Protein AF-A0A962CP01-F1 (afdb_monomer)

Structure (mmCIF, N/CA/C/O backbone):
data_AF-A0A962CP01-F1
#
_entry.id   AF-A0A962CP01-F1
#
loop_
_atom_site.group_PDB
_atom_site.id
_atom_site.type_symbol
_atom_site.label_atom_id
_atom_site.label_alt_id
_atom_site.label_comp_id
_atom_site.label_asym_id
_atom_site.label_entity_id
_atom_site.label_seq_id
_atom_site.pdbx_PDB_ins_code
_atom_site.Cartn_x
_atom_site.Cartn_y
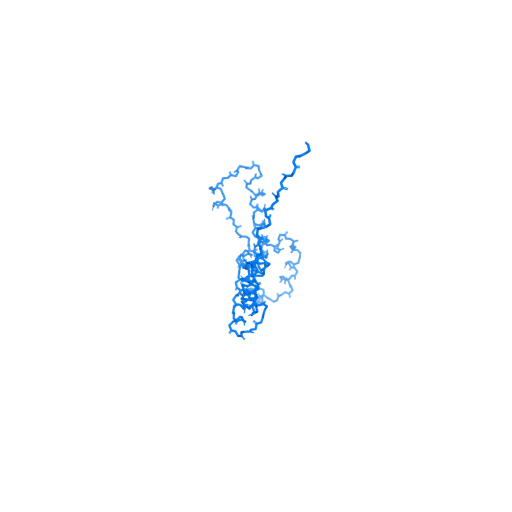_atom_site.Cartn_z
_atom_site.occupancy
_atom_site.B_iso_or_equiv
_atom_site.auth_seq_id
_atom_site.auth_comp_id
_atom_site.auth_asym_id
_atom_site.auth_atom_id
_atom_site.pdbx_PDB_model_num
ATOM 1 N N . MET A 1 1 ? 11.725 7.426 -22.104 1.00 59.34 1 MET A N 1
ATOM 2 C CA . MET A 1 1 ? 10.397 6.919 -21.685 1.00 59.34 1 MET A CA 1
ATOM 3 C C . MET A 1 1 ? 10.410 6.199 -20.320 1.00 59.34 1 MET A C 1
ATOM 5 O O . MET A 1 1 ? 9.362 5.777 -19.849 1.00 59.34 1 MET A O 1
ATOM 9 N N . ARG A 1 2 ? 11.567 6.091 -19.637 1.00 71.50 2 ARG A N 1
ATOM 10 C CA . ARG A 1 2 ? 11.745 5.308 -18.393 1.00 71.50 2 ARG A CA 1
ATOM 11 C C . ARG A 1 2 ? 11.049 5.885 -17.150 1.00 71.50 2 ARG A C 1
ATOM 13 O O . ARG A 1 2 ? 10.458 5.133 -16.386 1.00 71.50 2 ARG A O 1
ATOM 20 N N . ALA A 1 3 ? 11.074 7.208 -16.969 1.00 76.69 3 ALA A N 1
ATOM 21 C CA . ALA A 1 3 ? 10.511 7.850 -15.776 1.00 76.69 3 ALA A CA 1
ATOM 22 C C . ALA A 1 3 ? 8.978 7.733 -15.695 1.00 76.69 3 ALA A C 1
ATOM 24 O O . ALA A 1 3 ? 8.442 7.488 -14.621 1.00 76.69 3 ALA A O 1
ATOM 25 N N . SER A 1 4 ? 8.275 7.841 -16.828 1.00 84.19 4 SER A N 1
ATOM 26 C CA . SER A 1 4 ? 6.810 7.753 -16.876 1.00 84.19 4 SER A CA 1
ATOM 27 C C . SER A 1 4 ? 6.298 6.373 -16.465 1.00 84.19 4 SER A C 1
ATOM 29 O O . SER A 1 4 ? 5.327 6.285 -15.726 1.00 84.19 4 SER A O 1
ATOM 31 N N . VAL A 1 5 ? 6.971 5.294 -16.882 1.00 85.00 5 VAL A N 1
ATOM 32 C CA . VAL A 1 5 ? 6.588 3.926 -16.490 1.00 85.00 5 VAL A CA 1
ATOM 33 C C . VAL A 1 5 ? 6.821 3.704 -14.998 1.00 85.00 5 VAL A C 1
ATOM 35 O O . VAL A 1 5 ? 5.934 3.203 -14.320 1.00 85.00 5 VAL A O 1
ATOM 38 N N . ILE A 1 6 ? 7.967 4.139 -14.464 1.00 85.19 6 ILE A N 1
ATOM 39 C CA . ILE A 1 6 ? 8.249 4.051 -13.021 1.00 85.19 6 ILE A CA 1
ATOM 40 C C . ILE A 1 6 ? 7.212 4.846 -12.219 1.00 85.19 6 ILE A C 1
ATOM 42 O O . ILE A 1 6 ? 6.714 4.364 -11.208 1.00 85.19 6 ILE A O 1
ATOM 46 N N . PHE A 1 7 ? 6.837 6.035 -12.693 1.00 88.94 7 PHE A N 1
ATOM 47 C CA . PHE A 1 7 ? 5.809 6.848 -12.051 1.00 88.94 7 PHE A CA 1
ATOM 48 C C . PHE A 1 7 ? 4.443 6.148 -12.028 1.00 88.94 7 PHE A C 1
ATOM 50 O O . PHE A 1 7 ? 3.800 6.113 -10.983 1.00 88.94 7 PHE A O 1
ATOM 57 N N . LEU A 1 8 ? 4.029 5.532 -13.142 1.00 92.06 8 LEU A N 1
ATOM 58 C CA . LEU A 1 8 ? 2.789 4.750 -13.201 1.00 92.06 8 LEU A CA 1
ATOM 59 C C . LEU A 1 8 ? 2.812 3.565 -12.227 1.00 92.06 8 LEU A C 1
ATOM 61 O O . LEU A 1 8 ? 1.815 3.292 -11.566 1.00 92.06 8 LEU A O 1
ATOM 65 N N . LEU A 1 9 ? 3.956 2.891 -12.094 1.00 92.75 9 LEU A N 1
ATOM 66 C CA . LEU A 1 9 ? 4.121 1.781 -11.153 1.00 92.75 9 LEU A CA 1
ATOM 67 C C . LEU A 1 9 ? 4.037 2.221 -9.684 1.00 92.75 9 LEU A C 1
ATOM 69 O O . LEU A 1 9 ? 3.655 1.418 -8.838 1.00 92.75 9 LEU A O 1
ATOM 73 N N . LEU A 1 10 ? 4.365 3.479 -9.378 1.00 95.44 10 LEU A N 1
ATOM 74 C CA . LEU A 1 10 ? 4.285 4.047 -8.028 1.00 95.44 10 LEU A CA 1
ATOM 75 C C . LEU A 1 10 ? 2.884 4.544 -7.648 1.00 95.44 10 LEU A C 1
ATOM 77 O O . LEU A 1 10 ? 2.662 4.852 -6.477 1.00 95.44 10 LEU A O 1
ATOM 81 N N . ILE A 1 11 ? 1.929 4.593 -8.587 1.00 95.25 11 ILE A N 1
ATOM 82 C CA . ILE A 1 11 ? 0.558 5.062 -8.322 1.00 95.25 11 ILE A CA 1
ATOM 83 C C . ILE A 1 11 ? -0.070 4.370 -7.099 1.00 95.25 11 ILE A C 1
ATOM 85 O O . ILE A 1 11 ? -0.555 5.090 -6.227 1.00 95.25 11 ILE A O 1
ATOM 89 N N . PRO A 1 12 ? -0.029 3.029 -6.949 1.00 94.44 12 PRO A N 1
ATOM 90 C CA . PRO A 1 12 ? -0.617 2.372 -5.781 1.00 94.44 12 PRO A CA 1
ATOM 91 C C . PRO A 1 12 ? -0.002 2.834 -4.452 1.00 94.44 12 PRO A C 1
ATOM 93 O O . PRO A 1 12 ? -0.721 3.047 -3.479 1.00 94.44 12 PRO A O 1
ATOM 96 N N . ALA A 1 13 ? 1.318 3.052 -4.417 1.00 95.44 13 ALA A N 1
ATOM 97 C CA . ALA A 1 13 ? 2.000 3.557 -3.228 1.00 95.44 13 ALA A CA 1
ATOM 98 C C . ALA A 1 13 ? 1.573 4.997 -2.907 1.00 95.44 13 ALA A C 1
ATOM 100 O O . ALA A 1 13 ? 1.324 5.317 -1.749 1.00 95.44 13 ALA A O 1
ATOM 101 N N . PHE A 1 14 ? 1.438 5.862 -3.917 1.00 96.69 14 PHE A N 1
ATOM 102 C CA . PHE A 1 14 ? 0.981 7.238 -3.707 1.00 96.69 14 PHE A CA 1
ATOM 103 C C . PHE A 1 14 ? -0.484 7.329 -3.285 1.00 96.69 14 PHE A C 1
ATOM 105 O O . PHE A 1 14 ? -0.810 8.177 -2.459 1.00 96.69 14 PHE A O 1
ATOM 112 N N . ILE A 1 15 ? -1.348 6.446 -3.789 1.00 95.50 15 ILE A N 1
ATOM 113 C CA . ILE A 1 15 ? -2.741 6.356 -3.335 1.00 95.50 15 ILE A CA 1
ATOM 114 C C . ILE A 1 15 ? -2.784 5.984 -1.849 1.00 95.50 15 ILE A C 1
ATOM 116 O O . ILE A 1 15 ? -3.432 6.680 -1.071 1.00 95.50 15 ILE A O 1
ATOM 120 N N . ALA A 1 16 ? -2.048 4.944 -1.439 1.00 95.31 16 ALA A N 1
ATOM 121 C CA . ALA A 1 16 ? -1.969 4.541 -0.034 1.00 95.31 16 ALA A CA 1
ATOM 122 C C . ALA A 1 16 ? -1.397 5.658 0.858 1.00 95.31 16 ALA A C 1
ATOM 124 O O . ALA A 1 16 ? -1.943 5.953 1.916 1.00 95.31 16 ALA A O 1
ATOM 125 N N . LEU A 1 17 ? -0.342 6.338 0.399 1.00 96.31 17 LEU A N 1
ATOM 126 C CA . LEU A 1 17 ? 0.246 7.464 1.122 1.00 96.31 17 LEU A CA 1
ATOM 127 C C . LEU A 1 17 ? -0.748 8.626 1.280 1.00 96.31 17 LEU A C 1
ATOM 129 O O . LEU A 1 17 ? -0.845 9.209 2.355 1.00 96.31 17 LEU A O 1
ATOM 133 N N . GLY A 1 18 ? -1.492 8.960 0.222 1.00 95.75 18 GLY A N 1
ATOM 134 C CA . GLY A 1 18 ? -2.512 10.009 0.254 1.00 95.75 18 GLY A CA 1
ATOM 135 C C . GLY A 1 18 ? -3.650 9.687 1.222 1.00 95.75 18 GLY A C 1
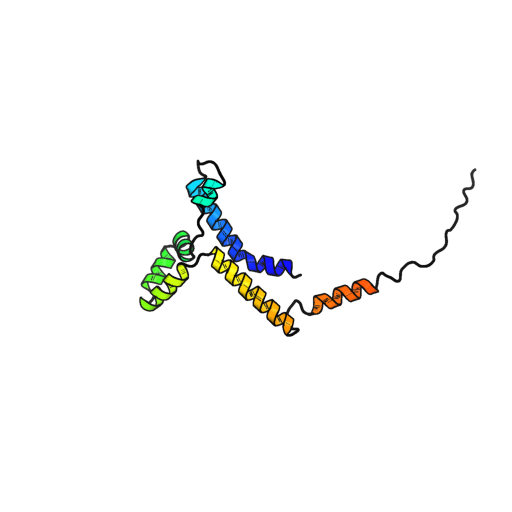ATOM 136 O O . GLY A 1 18 ? -4.080 10.560 1.972 1.00 95.75 18 GLY A O 1
ATOM 137 N N . HIS A 1 19 ? -4.083 8.426 1.256 1.00 95.62 19 HIS A N 1
ATOM 138 C CA . HIS A 1 19 ? -5.043 7.928 2.237 1.00 95.62 19 HIS A CA 1
ATOM 139 C C . HIS A 1 19 ? -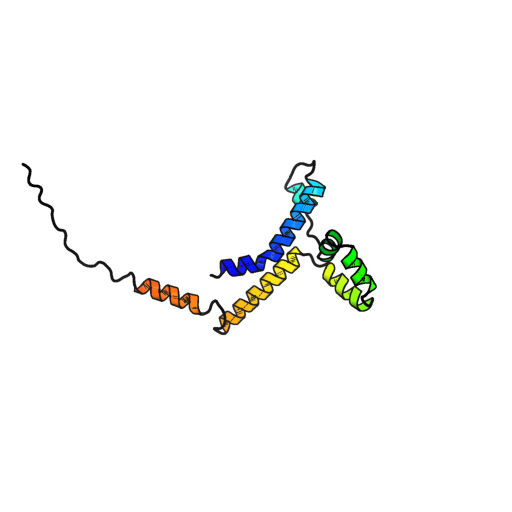4.539 8.097 3.679 1.00 95.62 19 HIS A C 1
ATOM 141 O O . HIS A 1 19 ? -5.248 8.641 4.522 1.00 95.62 19 HIS A O 1
ATOM 147 N N . ASP A 1 20 ? -3.293 7.712 3.958 1.00 96.00 20 ASP A N 1
ATOM 148 C CA . ASP A 1 20 ? -2.717 7.820 5.304 1.00 96.00 20 ASP A CA 1
ATOM 149 C C . ASP A 1 20 ? -2.573 9.282 5.759 1.00 96.00 20 ASP A C 1
ATOM 151 O O . ASP A 1 20 ? -2.845 9.613 6.914 1.00 96.00 20 ASP A O 1
ATOM 155 N N . PHE A 1 21 ? -2.220 10.190 4.843 1.00 94.88 21 PHE A N 1
ATOM 156 C CA . PHE A 1 21 ? -2.221 11.629 5.124 1.00 94.88 21 PHE A CA 1
ATOM 157 C C . PHE A 1 21 ? -3.620 12.184 5.386 1.00 94.88 21 PHE A C 1
ATOM 159 O O . PHE A 1 21 ? -3.775 13.046 6.251 1.00 94.88 21 PHE A O 1
ATOM 166 N N . TYR A 1 22 ? -4.628 11.710 4.655 1.00 94.12 22 TYR A N 1
ATOM 167 C CA . TYR A 1 22 ? -6.014 12.112 4.870 1.00 94.12 22 TYR A CA 1
ATOM 168 C C . TYR A 1 22 ? -6.502 11.719 6.271 1.00 94.12 22 TYR A C 1
ATOM 170 O O . TYR A 1 22 ? -7.080 12.549 6.974 1.00 94.12 22 TYR A O 1
ATOM 178 N N . LEU A 1 23 ? -6.204 10.495 6.713 1.00 93.12 23 LEU A N 1
ATOM 179 C CA . LEU A 1 23 ? -6.528 10.045 8.069 1.00 93.12 23 LEU A CA 1
ATOM 180 C C . LEU A 1 23 ? -5.795 10.859 9.130 1.00 93.12 23 LEU A C 1
ATOM 182 O O . LEU A 1 23 ? -6.427 11.386 10.040 1.00 93.12 23 LEU A O 1
ATOM 186 N N . PHE A 1 24 ? -4.484 11.049 8.964 1.00 94.12 24 PHE A N 1
ATOM 187 C CA . PHE A 1 24 ? -3.689 11.876 9.869 1.00 94.12 24 PHE A CA 1
ATOM 188 C C . PHE A 1 24 ? -4.257 13.298 9.999 1.00 94.12 24 PHE A C 1
ATOM 190 O O . PHE A 1 24 ? -4.337 13.848 11.098 1.00 94.12 24 PHE A O 1
ATOM 197 N N . TYR A 1 25 ? -4.679 13.897 8.881 1.00 93.31 25 TYR A N 1
ATOM 198 C CA . TYR A 1 25 ? -5.301 15.215 8.885 1.00 93.31 25 TYR A CA 1
ATOM 199 C C . TYR A 1 25 ? -6.598 15.228 9.702 1.00 93.31 25 TYR A C 1
ATOM 201 O O . TYR A 1 25 ? -6.763 16.081 10.576 1.00 93.31 25 TYR A O 1
ATOM 209 N N . ASN A 1 26 ? -7.487 14.265 9.459 1.00 92.06 26 ASN A N 1
ATOM 210 C CA . ASN A 1 26 ? -8.768 14.183 10.154 1.00 92.06 26 ASN A CA 1
ATOM 211 C C . ASN A 1 26 ? -8.619 13.914 11.656 1.00 92.06 26 ASN A C 1
ATOM 213 O O . ASN A 1 26 ? -9.359 14.489 12.447 1.00 92.06 26 ASN A O 1
ATOM 217 N N . GLU A 1 27 ? -7.676 13.060 12.052 1.00 90.19 27 GLU A N 1
ATOM 218 C CA . GLU A 1 27 ? -7.524 12.628 13.444 1.00 90.19 27 GLU A CA 1
ATOM 219 C C . GLU A 1 27 ? -6.714 13.612 14.300 1.00 90.19 27 GLU A C 1
ATOM 221 O O . GLU A 1 27 ? -6.893 13.659 15.520 1.00 90.19 27 GLU A O 1
ATOM 226 N N . HIS A 1 28 ? -5.800 14.386 13.699 1.00 89.50 28 HIS A N 1
ATOM 227 C CA . HIS A 1 28 ? -4.807 15.156 14.463 1.00 89.50 28 HIS A CA 1
ATOM 228 C C . HIS A 1 28 ? -4.678 16.629 14.068 1.00 89.50 28 HIS A C 1
ATOM 230 O O . HIS A 1 28 ? -4.185 17.426 14.867 1.00 89.50 28 HIS A O 1
ATOM 236 N N . LEU A 1 29 ? -5.115 17.022 12.869 1.00 88.38 29 LEU A N 1
ATOM 237 C CA . LEU A 1 29 ? -4.994 18.404 12.382 1.00 88.38 29 LEU A CA 1
ATOM 238 C C . LEU A 1 29 ? -6.318 19.167 12.351 1.00 88.38 29 LEU A C 1
ATOM 240 O O . LEU A 1 29 ? -6.316 20.372 12.133 1.00 88.38 29 LEU A O 1
ATOM 244 N N . ASN A 1 30 ? -7.443 18.506 12.609 1.00 79.44 30 ASN A N 1
ATOM 245 C CA . ASN A 1 30 ? -8.746 19.152 12.687 1.00 79.44 30 ASN A CA 1
ATOM 246 C C . ASN A 1 30 ? -9.327 18.979 14.105 1.00 79.44 30 ASN A C 1
ATOM 248 O O . ASN A 1 30 ? -9.893 17.922 14.379 1.00 79.44 30 ASN A O 1
ATOM 252 N N . PRO A 1 31 ? -9.170 19.947 15.041 1.00 71.44 31 PRO A N 1
ATOM 253 C CA . PRO A 1 31 ? -8.780 21.359 14.863 1.00 71.44 31 PRO A CA 1
ATOM 254 C C . PRO A 1 31 ? -7.311 21.707 15.217 1.00 71.44 31 PRO A C 1
ATOM 256 O O . PRO A 1 31 ? -7.012 22.858 15.534 1.00 71.44 31 PRO A O 1
ATOM 259 N N . GLY A 1 32 ? -6.399 20.732 15.255 1.00 82.00 32 GLY A N 1
ATOM 260 C CA . GLY A 1 32 ? -5.000 20.932 15.666 1.00 82.00 32 GLY A CA 1
ATOM 261 C C . GLY A 1 32 ? -4.132 21.797 14.730 1.00 82.00 32 GLY A C 1
ATOM 262 O O . GLY A 1 32 ? -4.541 22.220 13.653 1.00 82.00 32 GLY A O 1
ATOM 263 N N . VAL A 1 33 ? -2.880 22.046 15.135 1.00 86.38 33 VAL A N 1
ATOM 264 C CA . VAL A 1 33 ? -1.859 22.720 14.305 1.00 86.38 33 VAL A CA 1
ATOM 265 C C . VAL A 1 33 ? -0.823 21.698 13.850 1.00 86.38 33 VAL A C 1
ATOM 267 O O . VAL A 1 33 ? -0.354 20.879 14.639 1.00 86.38 33 VAL A O 1
ATOM 270 N N . PHE A 1 34 ? -0.430 21.770 12.579 1.00 91.31 34 PHE A N 1
ATOM 271 C CA . PHE A 1 34 ? 0.614 20.908 12.037 1.00 91.31 34 PHE A CA 1
ATOM 272 C C . PHE A 1 34 ? 1.981 21.209 12.663 1.00 91.31 34 PHE A C 1
ATOM 274 O O . PHE A 1 34 ? 2.445 22.349 12.656 1.00 91.31 34 PHE A O 1
ATOM 281 N N . SER A 1 35 ? 2.663 20.166 13.135 1.00 92.50 35 SER A N 1
ATOM 282 C CA . SER A 1 35 ? 4.077 20.217 13.499 1.00 92.50 35 SER A CA 1
ATOM 283 C C . SER A 1 35 ? 4.801 18.960 13.016 1.00 92.50 35 SER A C 1
ATOM 285 O O . SER A 1 35 ? 4.211 17.885 12.889 1.00 92.50 35 SER A O 1
ATOM 287 N N . ILE A 1 36 ? 6.102 19.088 12.742 1.00 91.25 36 ILE A N 1
ATOM 288 C CA . ILE A 1 36 ? 6.934 17.954 12.309 1.00 91.25 36 ILE A CA 1
ATOM 289 C C . ILE A 1 36 ? 7.007 16.889 13.412 1.00 91.25 36 ILE A C 1
ATOM 291 O O . ILE A 1 36 ? 7.020 15.696 13.113 1.00 91.25 36 ILE A O 1
ATOM 295 N N . ASP A 1 37 ? 7.022 17.309 14.677 1.00 93.38 37 ASP A N 1
ATOM 296 C CA . ASP A 1 37 ? 7.049 16.393 15.817 1.00 93.38 37 ASP A CA 1
ATOM 297 C C . ASP A 1 37 ? 5.739 15.607 15.939 1.00 93.38 37 ASP A C 1
ATOM 299 O O . ASP A 1 37 ? 5.773 14.398 16.163 1.00 93.38 37 ASP A O 1
ATOM 303 N N . LEU A 1 38 ? 4.592 16.260 15.704 1.00 91.38 38 LEU A N 1
ATOM 304 C CA . LEU A 1 38 ? 3.287 15.599 15.650 1.00 91.38 38 LEU A CA 1
ATOM 305 C C . LEU A 1 38 ? 3.239 14.575 14.515 1.00 91.38 38 LEU A C 1
ATOM 307 O O . LEU A 1 38 ? 2.832 13.437 14.735 1.00 91.38 38 LEU A O 1
ATOM 311 N N . LEU A 1 39 ? 3.713 14.952 13.322 1.00 92.44 39 LEU A N 1
ATOM 312 C CA . LEU A 1 39 ? 3.778 14.042 12.181 1.00 92.44 39 LEU A CA 1
ATOM 313 C C . LEU A 1 39 ? 4.635 12.813 12.504 1.00 92.44 39 LEU A C 1
ATOM 315 O O . LEU A 1 39 ? 4.180 11.693 12.326 1.00 92.44 39 LEU A O 1
ATOM 319 N N . LYS A 1 40 ? 5.851 12.991 13.032 1.00 92.00 40 LYS A N 1
ATOM 320 C CA . LYS A 1 40 ? 6.734 11.861 13.374 1.00 92.00 40 LYS A CA 1
ATOM 321 C C . LYS A 1 40 ? 6.147 10.931 14.433 1.00 92.00 40 LYS A C 1
ATOM 323 O O . LYS A 1 40 ? 6.454 9.742 14.422 1.00 92.00 40 LYS A O 1
ATOM 328 N N . LYS A 1 41 ? 5.373 11.477 15.371 1.00 93.19 41 LYS A N 1
ATOM 329 C CA . LYS A 1 41 ? 4.826 10.728 16.502 1.00 93.19 41 LYS A CA 1
ATOM 330 C C . LYS A 1 41 ? 3.553 9.970 16.136 1.00 93.19 41 LYS A C 1
ATOM 332 O O . LYS A 1 41 ? 3.404 8.819 16.536 1.00 93.19 41 LYS A O 1
ATOM 337 N N . GLU A 1 42 ? 2.652 10.612 15.399 1.00 93.25 42 GLU A N 1
ATOM 338 C CA . GLU A 1 42 ? 1.295 10.097 15.203 1.00 93.25 42 GLU A CA 1
ATOM 339 C C . GLU A 1 42 ? 1.039 9.558 13.788 1.00 93.25 42 GLU A C 1
ATOM 341 O O . GLU A 1 42 ? 0.149 8.730 13.609 1.00 93.25 42 GLU A O 1
ATOM 346 N N . PHE A 1 43 ? 1.830 9.946 12.778 1.00 94.25 43 PHE A N 1
ATOM 347 C CA . PHE A 1 43 ? 1.655 9.424 11.421 1.00 94.25 43 PHE A CA 1
ATOM 348 C C . PHE A 1 43 ? 1.944 7.924 11.362 1.00 94.25 43 PHE A C 1
ATOM 350 O O . PHE A 1 43 ? 3.029 7.457 11.720 1.00 94.25 43 PHE A O 1
ATOM 357 N N . LYS A 1 44 ? 0.971 7.162 10.863 1.00 94.25 44 LYS A N 1
ATOM 358 C CA . LYS A 1 44 ? 1.049 5.707 10.748 1.00 94.25 44 LYS A CA 1
ATOM 359 C C . LYS A 1 44 ? 0.547 5.271 9.384 1.00 94.25 44 LYS A C 1
ATOM 361 O O . LYS A 1 44 ? -0.488 5.732 8.920 1.00 94.25 44 LYS A O 1
ATOM 366 N N . PHE A 1 45 ? 1.257 4.321 8.783 1.00 96.69 45 PHE A N 1
ATOM 367 C CA . PHE A 1 45 ? 0.783 3.668 7.569 1.00 96.69 45 PHE A CA 1
ATOM 368 C C . PHE A 1 45 ? -0.376 2.721 7.888 1.00 96.69 45 PHE A C 1
ATOM 370 O O . PHE A 1 45 ? -0.266 1.871 8.791 1.00 96.69 45 PHE A O 1
ATOM 377 N N . SER A 1 46 ? -1.458 2.827 7.119 1.00 96.44 46 SER A N 1
ATOM 378 C CA . SER A 1 46 ? -2.587 1.905 7.211 1.00 96.44 46 SER A CA 1
ATOM 379 C C . SER A 1 46 ? -2.215 0.517 6.685 1.00 96.44 46 SER A C 1
ATOM 381 O O . SER A 1 46 ? -1.372 0.340 5.797 1.00 96.44 46 SER A O 1
ATOM 383 N N . ALA A 1 47 ? -2.810 -0.503 7.299 1.00 96.62 47 ALA A N 1
ATOM 384 C CA . ALA A 1 47 ? -2.738 -1.874 6.809 1.00 96.62 47 ALA A CA 1
ATOM 385 C C . ALA A 1 47 ? -3.784 -2.090 5.702 1.00 96.62 47 ALA A C 1
ATOM 387 O O . ALA A 1 47 ? -4.813 -1.416 5.694 1.00 96.62 47 ALA A O 1
ATOM 388 N N . LEU A 1 48 ? -3.559 -3.044 4.796 1.00 94.12 48 LEU A N 1
ATOM 389 C CA . LEU A 1 48 ? -4.524 -3.383 3.740 1.00 94.12 48 LEU A CA 1
ATOM 390 C C . LEU A 1 48 ? -5.904 -3.744 4.312 1.00 94.12 48 LEU A C 1
ATOM 392 O O . LEU A 1 48 ? -6.921 -3.291 3.792 1.00 94.12 48 LEU A O 1
ATOM 396 N N . GLY A 1 49 ? -5.933 -4.493 5.418 1.00 94.19 49 GLY A N 1
ATOM 397 C CA . GLY A 1 49 ? -7.167 -4.838 6.124 1.00 94.19 49 GLY A CA 1
ATOM 398 C C . GLY A 1 49 ? -7.910 -3.611 6.634 1.00 94.19 49 GLY A C 1
ATOM 399 O O . GLY A 1 49 ? -9.115 -3.514 6.443 1.00 94.19 49 GLY A O 1
ATOM 400 N N . PHE A 1 50 ? -7.183 -2.634 7.187 1.00 95.19 50 PHE A N 1
ATOM 401 C CA . PHE A 1 50 ? -7.780 -1.384 7.657 1.00 95.19 50 PHE A CA 1
ATOM 402 C C . PHE A 1 50 ? -8.453 -0.617 6.513 1.00 95.19 50 PHE A C 1
ATOM 404 O O . PHE A 1 50 ? -9.566 -0.121 6.678 1.00 95.19 50 PHE A O 1
ATOM 411 N N . ILE A 1 51 ? -7.806 -0.539 5.345 1.00 94.44 51 ILE A N 1
ATOM 412 C CA . ILE A 1 51 ? -8.392 0.107 4.162 1.00 94.44 51 ILE A CA 1
ATOM 413 C C . ILE A 1 51 ? -9.683 -0.612 3.761 1.00 94.44 51 ILE A C 1
ATOM 415 O O . ILE A 1 51 ? -10.708 0.038 3.576 1.00 94.44 51 ILE A O 1
ATOM 419 N N . TRP A 1 52 ? -9.664 -1.944 3.676 1.00 95.69 52 TRP A N 1
ATOM 420 C CA . TRP A 1 52 ? -10.857 -2.715 3.324 1.00 95.69 52 TRP A CA 1
ATOM 421 C C . TRP A 1 52 ? -12.004 -2.451 4.303 1.00 95.69 52 TRP A C 1
ATOM 423 O O . TRP A 1 52 ? -13.088 -2.057 3.879 1.00 95.69 52 TRP A O 1
ATOM 433 N N . THR A 1 53 ? -11.758 -2.561 5.610 1.00 95.75 53 THR A N 1
ATOM 434 C CA . THR A 1 53 ? -12.798 -2.330 6.622 1.00 95.75 53 THR A CA 1
ATOM 435 C C . THR A 1 53 ? -13.303 -0.889 6.652 1.00 95.75 53 THR A C 1
ATOM 437 O O . THR A 1 53 ? -14.455 -0.665 7.001 1.00 95.75 53 THR A O 1
ATOM 440 N N . THR A 1 54 ? -12.469 0.088 6.283 1.00 93.88 54 THR A N 1
ATOM 441 C CA . THR A 1 54 ? -12.851 1.511 6.254 1.00 93.88 54 THR A CA 1
ATOM 442 C C . THR A 1 54 ? -13.833 1.818 5.127 1.00 93.88 54 THR A C 1
ATOM 444 O O . THR A 1 54 ? -14.738 2.630 5.305 1.00 93.88 54 THR A O 1
ATOM 447 N N . TYR A 1 55 ? -13.655 1.187 3.964 1.00 93.06 55 TYR A N 1
ATOM 448 C CA . TYR A 1 55 ? -14.447 1.496 2.773 1.00 93.06 55 TYR A CA 1
ATOM 449 C C . TYR A 1 55 ? -15.598 0.522 2.522 1.00 93.06 55 TYR A C 1
ATOM 451 O O . TYR A 1 55 ? -16.600 0.924 1.935 1.00 93.06 55 TYR A O 1
ATOM 459 N N . ASP A 1 56 ? -15.473 -0.733 2.956 1.00 96.25 56 ASP A N 1
ATOM 460 C CA . ASP A 1 56 ? -16.505 -1.752 2.767 1.00 96.25 56 ASP A CA 1
ATOM 461 C C . ASP A 1 56 ? -16.450 -2.829 3.864 1.00 96.25 56 ASP A C 1
ATOM 463 O O . ASP A 1 56 ? -16.010 -3.967 3.670 1.00 96.25 56 ASP A O 1
ATOM 467 N N . GLU A 1 57 ? -16.910 -2.453 5.059 1.00 96.75 57 GLU A N 1
ATOM 468 C CA . GLU A 1 57 ? -16.997 -3.356 6.211 1.00 96.75 57 GLU A CA 1
ATOM 469 C C . GLU A 1 57 ? -17.899 -4.574 5.933 1.00 96.75 57 GLU A C 1
ATOM 471 O O . GLU A 1 57 ? -17.617 -5.681 6.398 1.00 96.75 57 GLU A O 1
ATOM 476 N N . ALA A 1 58 ? -18.978 -4.390 5.164 1.00 97.44 58 ALA A N 1
ATOM 477 C CA . ALA A 1 58 ? -19.921 -5.456 4.840 1.00 97.44 58 ALA A CA 1
ATOM 478 C C . ALA A 1 58 ? -19.268 -6.528 3.955 1.00 97.44 58 ALA A C 1
ATOM 480 O O . ALA A 1 58 ? -19.406 -7.721 4.236 1.00 97.44 58 ALA A O 1
ATOM 481 N N . SER A 1 59 ? -18.507 -6.112 2.938 1.00 97.31 59 SER A N 1
ATOM 482 C CA . SER A 1 59 ? -17.701 -7.018 2.117 1.00 97.31 59 SER A CA 1
ATOM 483 C C . SER A 1 59 ? -16.678 -7.779 2.956 1.00 97.31 59 SER A C 1
ATOM 485 O O . SER A 1 59 ? -16.598 -9.002 2.848 1.00 97.31 59 SER A O 1
ATOM 487 N N . TYR A 1 60 ? -15.951 -7.093 3.845 1.00 96.69 60 TYR A N 1
ATOM 488 C CA . TYR A 1 60 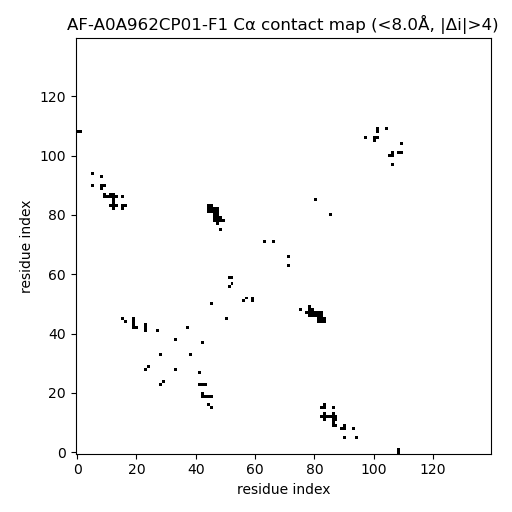? -14.982 -7.748 4.727 1.00 96.69 60 TYR A CA 1
ATOM 489 C C . TYR A 1 60 ? -15.640 -8.849 5.573 1.00 96.69 60 TYR A C 1
ATOM 491 O O . TYR A 1 60 ? -15.185 -9.992 5.554 1.00 96.69 60 TYR A O 1
ATOM 499 N N . LYS A 1 61 ? -16.757 -8.541 6.250 1.00 97.00 61 LYS A N 1
ATOM 500 C CA . LYS A 1 61 ? -17.505 -9.522 7.060 1.00 97.00 61 LYS A CA 1
ATOM 501 C C . LYS A 1 61 ? -17.996 -10.701 6.227 1.00 97.00 61 LYS A C 1
ATOM 503 O O . LYS A 1 61 ? -17.804 -11.847 6.620 1.00 97.00 61 LYS A O 1
ATOM 508 N N . SER A 1 62 ? -18.558 -10.432 5.049 1.00 97.62 62 SER A N 1
ATOM 509 C CA . SER A 1 62 ? -19.032 -11.480 4.144 1.00 97.62 62 SER A CA 1
ATOM 510 C C . SER A 1 62 ? -17.913 -12.433 3.715 1.00 97.62 62 SER A C 1
ATOM 512 O O . SER A 1 62 ? -18.141 -13.641 3.621 1.00 97.62 62 SER A O 1
ATOM 514 N N . VAL A 1 63 ? -16.697 -11.930 3.478 1.00 96.81 63 VAL A N 1
ATOM 515 C CA . VAL A 1 63 ? -15.550 -12.783 3.138 1.00 96.81 63 VAL A CA 1
ATOM 516 C C . VAL A 1 63 ? -15.078 -13.589 4.346 1.00 96.81 63 VAL A C 1
ATOM 518 O O . VAL A 1 63 ? -14.827 -14.783 4.196 1.00 96.81 63 VAL A O 1
ATOM 521 N N . VAL A 1 64 ? -15.012 -12.986 5.537 1.00 96.69 64 VAL A N 1
ATOM 522 C CA . VAL A 1 64 ? -14.664 -13.698 6.782 1.00 96.69 64 VAL A CA 1
ATOM 523 C C . VAL A 1 64 ? -15.611 -14.879 7.009 1.00 96.69 64 VAL A C 1
ATOM 525 O O . VAL A 1 64 ? -15.162 -15.986 7.281 1.00 96.69 64 VAL A O 1
ATOM 528 N N . GLU A 1 65 ? -16.919 -14.657 6.860 1.00 97.31 65 GLU A N 1
ATOM 529 C CA . GLU A 1 65 ? -17.957 -15.666 7.110 1.00 97.31 65 GLU A CA 1
ATOM 530 C C . GLU A 1 65 ? -17.992 -16.779 6.054 1.00 97.31 65 GLU A C 1
ATOM 532 O O . GLU A 1 65 ? -18.378 -17.908 6.354 1.00 97.31 65 GLU A O 1
ATOM 537 N N . SER A 1 66 ? -17.596 -16.475 4.815 1.00 97.25 66 SER A N 1
ATOM 538 C CA . SER A 1 66 ? -17.618 -17.430 3.698 1.00 97.25 66 SER A CA 1
ATOM 539 C C . SER A 1 66 ? -16.311 -18.202 3.511 1.00 97.25 66 SER A C 1
ATOM 541 O O . SER A 1 66 ? -16.276 -19.174 2.753 1.00 97.25 66 SER A O 1
ATOM 543 N N . THR A 1 67 ? -15.238 -17.803 4.195 1.00 97.12 67 THR A N 1
ATOM 544 C CA . THR A 1 67 ? -13.907 -18.401 4.048 1.00 97.12 67 THR A CA 1
ATOM 545 C C . THR A 1 67 ? -13.617 -19.386 5.177 1.00 97.12 67 THR A C 1
ATOM 547 O O . THR A 1 67 ? -13.887 -19.116 6.343 1.00 97.12 67 THR A O 1
ATOM 550 N N . ALA A 1 68 ? -13.012 -20.532 4.849 1.00 98.00 68 ALA A N 1
ATOM 551 C CA . ALA A 1 68 ? -12.574 -21.490 5.864 1.00 98.00 68 ALA A CA 1
ATOM 552 C C . ALA A 1 68 ? -11.567 -20.839 6.844 1.00 98.00 68 ALA A C 1
ATOM 554 O O . ALA A 1 68 ? -10.683 -20.107 6.380 1.00 98.00 68 ALA A O 1
ATOM 555 N N . PRO A 1 69 ? -11.635 -21.114 8.163 1.00 96.81 69 PRO A N 1
ATOM 556 C CA . PRO A 1 69 ? -10.809 -20.437 9.169 1.00 96.81 69 PRO A CA 1
ATOM 557 C C . PRO A 1 69 ? -9.301 -20.473 8.887 1.00 96.81 69 PRO A C 1
ATOM 559 O O . PRO A 1 69 ? -8.603 -19.481 9.088 1.00 96.81 69 PRO A O 1
ATOM 562 N N . GLU A 1 70 ? -8.788 -21.589 8.369 1.00 96.38 70 GLU A N 1
ATOM 563 C CA . GLU A 1 70 ? -7.367 -21.766 8.050 1.00 96.38 70 GLU A CA 1
ATOM 564 C C . GLU A 1 70 ? -6.936 -20.891 6.866 1.00 96.38 70 GLU A C 1
ATOM 566 O O . GLU A 1 70 ? -5.842 -20.319 6.843 1.00 96.38 70 GLU A O 1
ATOM 571 N N . THR A 1 71 ? -7.823 -20.761 5.878 1.00 96.50 71 THR A N 1
ATOM 572 C CA . THR A 1 71 ? -7.602 -19.894 4.716 1.00 96.50 71 THR A CA 1
ATOM 573 C C . THR A 1 71 ? -7.682 -18.433 5.141 1.00 96.50 71 THR A C 1
ATOM 575 O O . THR A 1 7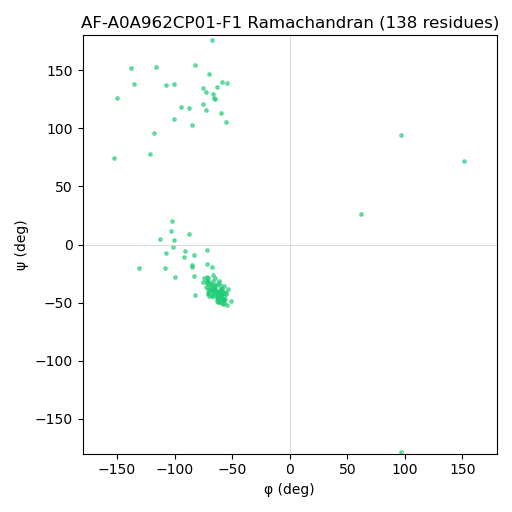1 ? -6.826 -17.631 4.764 1.00 96.50 71 THR A O 1
ATOM 578 N N . TRP A 1 72 ? -8.656 -18.101 5.991 1.00 96.88 72 TRP A N 1
ATOM 579 C CA . TRP A 1 72 ? -8.811 -16.759 6.530 1.00 96.88 72 TRP A CA 1
ATOM 580 C C . TRP A 1 72 ? -7.592 -16.322 7.344 1.00 96.88 72 TRP A C 1
ATOM 582 O O . TRP A 1 72 ? -7.113 -15.218 7.135 1.00 96.88 72 TRP A O 1
ATOM 592 N N . ALA A 1 73 ? -7.010 -17.189 8.179 1.00 96.38 73 ALA A N 1
ATOM 593 C CA . ALA A 1 73 ? -5.798 -16.861 8.937 1.00 96.38 73 ALA A CA 1
ATOM 594 C C . ALA A 1 73 ? -4.620 -16.446 8.031 1.00 96.38 73 ALA A C 1
ATOM 596 O O . ALA A 1 73 ? -3.847 -15.545 8.363 1.00 96.38 73 ALA A O 1
ATOM 597 N N . THR A 1 74 ? -4.503 -17.073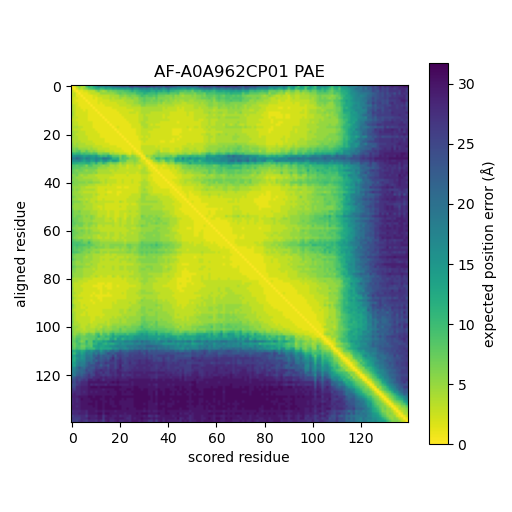 6.857 1.00 96.75 74 THR A N 1
ATOM 598 C CA . THR A 1 74 ? -3.486 -16.708 5.859 1.00 96.75 74 THR A CA 1
ATOM 599 C C . THR A 1 74 ? -3.793 -15.351 5.223 1.00 96.75 74 THR A C 1
ATOM 601 O O . THR A 1 74 ? -2.899 -14.515 5.088 1.00 96.75 74 THR A O 1
ATOM 604 N N . ILE A 1 75 ? -5.054 -15.112 4.851 1.00 95.75 75 ILE A N 1
ATOM 605 C CA . ILE A 1 75 ? -5.499 -13.834 4.279 1.00 95.75 75 ILE A CA 1
ATOM 606 C C . ILE A 1 75 ? -5.309 -12.704 5.291 1.00 95.75 75 ILE A C 1
ATOM 608 O O . ILE A 1 75 ? -4.734 -11.675 4.951 1.00 95.75 75 ILE A O 1
ATOM 612 N N . ASP A 1 76 ? -5.724 -12.908 6.536 1.00 95.69 76 ASP A N 1
ATOM 613 C CA . ASP A 1 76 ? -5.617 -11.931 7.614 1.00 95.69 76 ASP A CA 1
ATOM 614 C C . ASP A 1 76 ? -4.159 -11.521 7.849 1.00 95.69 76 ASP A C 1
ATOM 616 O O . ASP A 1 76 ? -3.842 -10.333 7.905 1.00 95.69 76 ASP A O 1
ATOM 620 N N . SER A 1 77 ? -3.233 -12.488 7.828 1.00 96.38 77 SER A N 1
ATOM 621 C CA . SER A 1 77 ? -1.797 -12.202 7.879 1.00 96.38 77 SER A CA 1
ATOM 622 C C . SER A 1 77 ? -1.345 -11.272 6.744 1.00 96.38 77 SER A C 1
ATOM 624 O O . SER A 1 77 ? -0.633 -10.297 6.999 1.00 96.38 77 SER A O 1
ATOM 626 N N . LEU A 1 78 ? -1.804 -11.496 5.507 1.00 95.38 78 LEU A N 1
ATOM 627 C CA . LEU A 1 78 ? -1.510 -10.610 4.372 1.00 95.38 78 LEU A CA 1
ATOM 628 C C . LEU A 1 78 ? -2.156 -9.228 4.528 1.00 95.38 78 LEU A C 1
ATOM 630 O O . LEU A 1 78 ? -1.559 -8.220 4.147 1.00 95.38 78 LEU A O 1
ATOM 634 N N . LEU A 1 79 ? -3.348 -9.157 5.120 1.00 96.00 79 LEU A N 1
ATOM 635 C CA . LEU A 1 79 ? -4.054 -7.902 5.360 1.00 96.00 79 LEU A CA 1
ATOM 636 C C . LEU A 1 79 ? -3.347 -7.005 6.386 1.00 96.00 79 LEU A C 1
ATOM 638 O O . LEU A 1 79 ? -3.564 -5.792 6.370 1.00 96.00 79 LEU A O 1
ATOM 642 N N . THR A 1 80 ? -2.450 -7.545 7.218 1.00 96.56 80 THR A N 1
ATOM 643 C CA . THR A 1 80 ? -1.620 -6.740 8.134 1.00 96.56 80 THR A CA 1
ATOM 644 C C . THR A 1 80 ? -0.521 -5.932 7.431 1.00 96.56 80 THR A C 1
ATOM 646 O O . THR A 1 80 ? 0.019 -4.981 8.011 1.00 96.56 80 THR A O 1
ATOM 649 N N . ILE A 1 81 ? -0.192 -6.265 6.176 1.00 96.69 81 ILE A N 1
ATOM 650 C CA . ILE A 1 81 ? 0.844 -5.573 5.405 1.00 96.69 81 ILE A CA 1
ATOM 651 C C . ILE A 1 81 ? 0.431 -4.115 5.192 1.00 96.69 81 ILE A C 1
ATOM 653 O O . ILE A 1 81 ? -0.708 -3.807 4.836 1.00 96.69 81 ILE A O 1
ATOM 657 N N . LYS A 1 82 ? 1.378 -3.192 5.395 1.00 97.62 82 LYS A N 1
ATOM 658 C CA . LYS A 1 82 ? 1.148 -1.762 5.166 1.00 97.62 82 LYS A CA 1
ATOM 659 C C . LYS A 1 82 ? 0.908 -1.499 3.686 1.00 97.62 82 LYS A C 1
ATOM 661 O O . LYS A 1 82 ? 1.748 -1.856 2.859 1.00 97.62 82 LYS A O 1
ATOM 666 N N . ALA A 1 83 ? -0.198 -0.838 3.360 1.00 96.25 83 ALA A N 1
ATOM 667 C CA . ALA A 1 83 ? -0.616 -0.617 1.978 1.00 96.25 83 ALA A CA 1
ATOM 668 C C . ALA A 1 83 ? 0.442 0.150 1.169 1.00 96.25 83 ALA A C 1
ATOM 670 O O . ALA A 1 83 ? 0.739 -0.207 0.028 1.00 96.25 83 ALA A O 1
ATOM 671 N N . PHE A 1 84 ? 1.096 1.133 1.798 1.00 96.69 84 PHE A N 1
ATOM 672 C CA . PHE A 1 84 ? 2.222 1.853 1.205 1.00 96.69 84 PHE A CA 1
ATOM 673 C C . PHE A 1 84 ? 3.368 0.913 0.794 1.00 96.69 84 PHE A C 1
ATOM 675 O O . PHE A 1 84 ? 3.847 0.972 -0.339 1.00 96.69 84 PHE A O 1
ATOM 682 N N . TYR A 1 85 ? 3.774 -0.005 1.678 1.00 96.25 85 TYR A N 1
ATOM 683 C CA . TYR A 1 85 ? 4.836 -0.970 1.382 1.00 96.25 85 TYR A CA 1
ATOM 684 C C . TYR A 1 85 ? 4.411 -2.013 0.351 1.00 96.25 85 TYR A C 1
ATOM 686 O O . TYR A 1 85 ? 5.228 -2.381 -0.489 1.00 96.25 85 TYR A O 1
ATOM 694 N N . ALA A 1 86 ? 3.146 -2.442 0.350 1.00 95.62 86 ALA A N 1
ATOM 695 C CA . ALA A 1 86 ? 2.614 -3.311 -0.698 1.00 95.62 86 ALA A CA 1
ATOM 696 C C . ALA A 1 86 ? 2.694 -2.633 -2.081 1.00 95.62 86 ALA A C 1
ATOM 698 O O . ALA A 1 86 ? 3.163 -3.241 -3.044 1.00 95.62 86 ALA A O 1
ATOM 699 N N . GLY A 1 87 ? 2.328 -1.349 -2.167 1.00 95.31 87 GLY A N 1
ATOM 700 C CA . GLY A 1 87 ? 2.462 -0.553 -3.389 1.00 95.31 87 GLY A CA 1
ATOM 701 C C . GLY A 1 87 ? 3.917 -0.378 -3.839 1.00 95.31 87 GLY A C 1
ATOM 702 O O . GLY A 1 87 ? 4.218 -0.508 -5.026 1.00 95.31 87 GLY A O 1
ATOM 703 N N . LEU A 1 88 ? 4.847 -0.141 -2.906 1.00 96.44 88 LEU A N 1
ATOM 704 C CA . LEU A 1 88 ? 6.279 -0.075 -3.223 1.00 96.44 88 LEU A CA 1
ATOM 705 C C . LEU A 1 88 ? 6.837 -1.426 -3.684 1.00 96.44 88 LEU A C 1
ATOM 707 O O . LEU A 1 88 ? 7.623 -1.466 -4.630 1.00 96.44 88 LEU A O 1
ATOM 711 N N . ALA A 1 89 ? 6.425 -2.527 -3.053 1.00 96.00 89 ALA A N 1
ATOM 712 C CA . ALA A 1 89 ? 6.825 -3.872 -3.451 1.00 96.00 89 ALA A CA 1
ATOM 713 C C . ALA A 1 89 ? 6.349 -4.183 -4.875 1.00 96.00 89 ALA A C 1
ATOM 715 O O . ALA A 1 89 ? 7.141 -4.650 -5.692 1.00 96.00 89 ALA A O 1
ATOM 716 N N . PHE A 1 90 ? 5.100 -3.839 -5.205 1.00 94.75 90 PHE A N 1
ATOM 717 C CA . PHE A 1 90 ? 4.574 -3.928 -6.567 1.00 94.75 90 PHE A CA 1
ATOM 718 C C . PHE A 1 90 ? 5.458 -3.158 -7.559 1.00 94.75 90 PHE A C 1
ATOM 720 O O . PHE A 1 90 ? 5.940 -3.731 -8.539 1.00 94.75 90 PHE A O 1
ATOM 727 N N . ALA A 1 91 ? 5.752 -1.886 -7.275 1.00 94.81 91 ALA A N 1
ATOM 728 C CA . ALA A 1 91 ? 6.598 -1.071 -8.141 1.00 94.81 91 ALA A CA 1
ATOM 729 C C . ALA A 1 91 ? 8.010 -1.662 -8.310 1.00 94.81 91 ALA A C 1
ATOM 731 O O . ALA A 1 91 ? 8.548 -1.694 -9.421 1.00 94.81 91 ALA A O 1
ATOM 732 N N . GLY 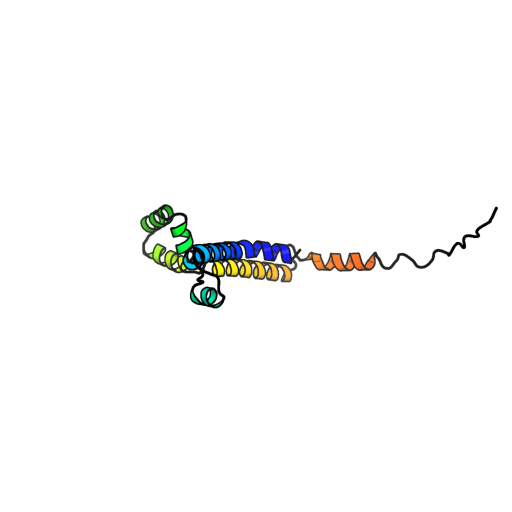A 1 92 ? 8.596 -2.168 -7.223 1.00 94.50 92 GLY A N 1
ATOM 733 C CA . GLY A 1 92 ? 9.907 -2.812 -7.212 1.00 94.50 92 GLY A CA 1
ATOM 734 C C . GLY A 1 92 ? 9.952 -4.083 -8.058 1.00 94.50 92 GLY A C 1
ATOM 735 O O . GLY A 1 92 ? 10.855 -4.229 -8.883 1.00 94.50 92 GLY A O 1
ATOM 736 N N . ILE A 1 93 ? 8.955 -4.964 -7.922 1.00 95.19 93 ILE A N 1
ATOM 737 C CA . ILE A 1 93 ? 8.854 -6.217 -8.686 1.00 95.19 93 ILE A CA 1
ATOM 738 C C . ILE A 1 93 ? 8.775 -5.929 -10.186 1.00 95.19 93 ILE A C 1
ATOM 740 O O . ILE A 1 93 ? 9.541 -6.497 -10.963 1.00 95.19 93 ILE A O 1
ATOM 744 N N . PHE A 1 94 ? 7.899 -5.013 -10.606 1.00 93.00 94 PHE A N 1
ATOM 745 C CA . PHE A 1 94 ? 7.765 -4.670 -12.023 1.00 93.00 94 PHE A CA 1
ATOM 746 C C . PHE A 1 94 ? 9.006 -3.972 -12.572 1.00 93.00 94 PHE A C 1
ATOM 748 O O . PHE A 1 94 ? 9.427 -4.250 -13.695 1.00 93.00 94 PHE A O 1
ATOM 755 N N . THR A 1 95 ? 9.640 -3.109 -11.779 1.00 90.25 95 THR A N 1
ATOM 756 C CA . THR A 1 95 ? 10.901 -2.474 -12.173 1.00 90.25 95 THR A CA 1
ATOM 757 C C . THR A 1 95 ? 11.996 -3.523 -12.377 1.00 90.25 95 THR A C 1
ATOM 759 O O . THR A 1 95 ? 12.661 -3.515 -13.412 1.00 90.25 95 THR A O 1
ATOM 762 N N . ALA A 1 96 ? 12.146 -4.470 -11.446 1.00 91.00 96 ALA A N 1
ATOM 763 C CA . ALA A 1 96 ? 13.095 -5.574 -11.569 1.00 91.00 96 ALA A CA 1
ATOM 764 C C . ALA A 1 96 ? 12.786 -6.456 -12.789 1.00 91.00 96 ALA A C 1
ATOM 766 O O . ALA A 1 96 ? 13.685 -6.771 -13.566 1.00 91.00 96 ALA A O 1
ATOM 767 N N . PHE A 1 97 ? 11.513 -6.783 -13.015 1.00 91.38 97 PHE A N 1
ATOM 768 C CA . PHE A 1 97 ? 11.066 -7.530 -14.188 1.00 91.38 97 PHE A CA 1
ATOM 769 C C . PHE A 1 97 ? 11.446 -6.828 -15.500 1.00 91.38 97 PHE A C 1
ATOM 771 O O . PHE A 1 97 ? 12.027 -7.450 -16.391 1.00 91.38 97 PHE A O 1
ATOM 778 N N . PHE A 1 98 ? 11.201 -5.519 -15.616 1.00 87.62 98 PHE A N 1
ATOM 779 C CA . PHE A 1 98 ? 11.590 -4.753 -16.802 1.00 87.62 98 PHE A CA 1
ATOM 780 C C . PHE A 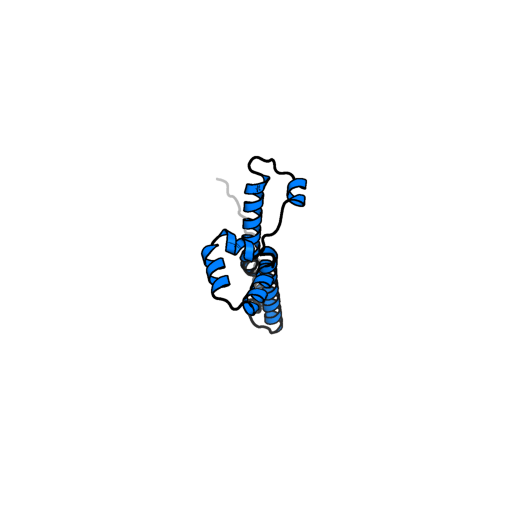1 98 ? 13.108 -4.666 -16.989 1.00 87.62 98 PHE A C 1
ATOM 782 O O . PHE A 1 98 ? 13.580 -4.702 -18.128 1.00 87.62 98 PHE A O 1
ATOM 789 N N . LEU A 1 99 ? 13.881 -4.588 -15.902 1.00 86.69 99 LEU A N 1
ATOM 790 C CA . LEU A 1 99 ? 15.343 -4.641 -15.966 1.00 86.69 99 LEU A CA 1
ATOM 791 C C . LEU A 1 99 ? 15.832 -5.998 -16.484 1.00 86.69 99 LEU A C 1
ATOM 793 O O . LEU A 1 99 ? 16.693 -6.033 -17.359 1.00 86.69 99 LEU A O 1
ATOM 797 N N . ILE A 1 100 ? 15.244 -7.100 -16.012 1.00 89.94 100 ILE A N 1
ATOM 798 C CA . ILE A 1 100 ? 15.564 -8.449 -16.494 1.00 89.94 100 ILE A CA 1
ATOM 799 C C . ILE A 1 100 ? 15.237 -8.574 -17.985 1.00 89.94 100 ILE A C 1
ATOM 801 O O . ILE A 1 100 ? 16.078 -9.024 -18.757 1.00 89.94 100 ILE A O 1
ATOM 805 N N . LEU A 1 101 ? 14.059 -8.119 -18.427 1.00 88.12 101 LEU A N 1
ATOM 806 C CA . LEU A 1 101 ? 13.707 -8.125 -19.851 1.00 88.12 101 LEU A CA 1
ATOM 807 C C . LEU A 1 101 ? 14.710 -7.331 -20.697 1.00 88.12 101 LEU A C 1
ATOM 809 O O . LEU A 1 101 ? 15.121 -7.813 -21.758 1.00 88.12 101 LEU A O 1
ATOM 813 N N . LYS A 1 102 ? 15.167 -6.172 -20.198 1.00 83.94 102 LYS A N 1
ATOM 814 C CA . LYS A 1 102 ? 16.204 -5.372 -20.862 1.00 83.94 102 LYS A CA 1
ATOM 815 C C . LYS A 1 102 ? 17.491 -6.181 -21.066 1.00 83.94 102 LYS A C 1
ATOM 817 O O . LYS A 1 102 ? 18.066 -6.101 -22.148 1.00 83.94 102 LYS A O 1
ATOM 822 N N . LEU A 1 103 ? 17.921 -6.975 -20.080 1.00 86.25 103 LEU A N 1
ATOM 823 C CA . LEU A 1 103 ? 19.121 -7.820 -20.196 1.00 86.25 103 LEU A CA 1
ATOM 824 C C . LEU A 1 103 ? 19.007 -8.866 -21.316 1.00 86.25 103 LEU A C 1
ATOM 826 O O . LEU A 1 103 ? 20.003 -9.184 -21.955 1.00 86.25 103 LEU A O 1
ATOM 830 N N . PHE A 1 104 ? 17.799 -9.354 -21.603 1.00 88.56 104 PHE A N 1
ATOM 831 C CA . PHE A 1 104 ? 17.539 -10.291 -22.703 1.00 88.56 104 PHE A CA 1
ATOM 832 C C . PHE A 1 104 ? 17.259 -9.609 -24.049 1.00 88.56 104 PHE A C 1
ATOM 834 O O . PHE A 1 104 ? 16.823 -10.275 -24.990 1.00 88.56 104 PHE A O 1
ATOM 841 N N . GLY A 1 105 ? 17.449 -8.289 -24.152 1.00 82.31 105 GLY A N 1
ATOM 842 C CA . GLY A 1 105 ? 17.135 -7.539 -25.369 1.00 82.31 105 GLY A CA 1
ATOM 843 C C . GLY A 1 105 ? 15.648 -7.599 -25.732 1.00 82.31 105 GLY A C 1
ATOM 844 O O . GLY A 1 105 ? 15.290 -7.476 -26.901 1.00 82.31 105 GLY A O 1
ATOM 845 N N . LYS A 1 106 ? 14.768 -7.808 -24.744 1.00 78.81 106 LYS A N 1
ATOM 846 C CA . LYS A 1 106 ? 13.313 -7.845 -24.919 1.00 78.81 106 LYS A CA 1
ATOM 847 C C . LYS A 1 106 ? 12.649 -6.701 -24.156 1.00 78.81 106 LYS A C 1
ATOM 849 O O . LYS A 1 106 ? 13.138 -6.221 -23.138 1.00 78.81 106 LYS A O 1
ATOM 854 N N . GLY A 1 107 ? 11.488 -6.279 -24.642 1.00 71.81 107 GLY A N 1
ATOM 855 C CA . GLY A 1 107 ? 10.646 -5.302 -23.957 1.00 71.81 107 GLY A CA 1
ATOM 856 C C . GLY A 1 107 ? 10.809 -3.855 -24.439 1.00 71.81 107 GLY A C 1
ATOM 857 O O . GLY A 1 107 ? 11.557 -3.566 -25.373 1.00 71.81 107 GLY A O 1
ATOM 858 N N . PRO A 1 108 ? 10.075 -2.923 -23.811 1.00 69.31 108 PRO A N 1
ATOM 859 C CA . PRO A 1 108 ? 9.839 -1.583 -24.353 1.00 69.31 108 PRO A CA 1
ATOM 860 C C . PRO A 1 108 ? 11.061 -0.646 -24.317 1.00 69.31 108 PRO A C 1
ATOM 862 O O . PRO A 1 108 ? 10.987 0.467 -24.830 1.00 69.31 108 PRO A O 1
ATOM 865 N N . PHE A 1 109 ? 12.185 -1.073 -23.729 1.00 70.50 109 PHE A N 1
ATOM 866 C CA . PHE A 1 109 ? 13.367 -0.232 -23.482 1.00 70.50 109 PHE A CA 1
ATOM 867 C C . PHE A 1 109 ? 14.613 -0.624 -24.295 1.00 70.50 109 PHE A C 1
ATOM 869 O O . PHE A 1 109 ? 15.678 -0.046 -24.086 1.00 70.50 109 PHE A O 1
ATOM 876 N N . VAL A 1 110 ? 14.501 -1.597 -25.206 1.00 67.44 110 VAL A N 1
ATOM 877 C CA . VAL A 1 110 ? 15.639 -2.180 -25.951 1.00 67.44 110 VAL A CA 1
ATOM 878 C C . VAL A 1 110 ? 16.205 -1.221 -27.003 1.00 67.44 110 VAL A C 1
ATOM 880 O O . VAL A 1 110 ? 17.411 -1.174 -27.206 1.00 67.44 110 VAL A O 1
ATOM 883 N N . ASN A 1 111 ? 15.357 -0.393 -27.617 1.00 64.50 111 ASN A N 1
ATOM 884 C CA . ASN A 1 111 ? 15.745 0.449 -28.757 1.00 64.50 111 ASN A CA 1
ATOM 885 C C . ASN A 1 111 ? 16.024 1.918 -28.395 1.00 64.50 111 ASN A C 1
ATOM 887 O O . ASN A 1 111 ? 16.278 2.727 -29.284 1.00 64.50 111 ASN A O 1
ATOM 891 N N . GLU A 1 112 ? 15.975 2.300 -27.113 1.00 60.66 112 GLU A N 1
ATOM 892 C CA . GLU A 1 112 ? 16.159 3.710 -26.731 1.00 60.66 112 GLU A CA 1
ATOM 893 C C . GLU A 1 112 ? 17.587 4.214 -27.019 1.00 60.66 112 GLU A C 1
ATOM 895 O O . GLU A 1 112 ? 17.751 5.381 -27.355 1.00 60.66 112 GLU A O 1
ATOM 900 N N . GLU A 1 113 ? 18.614 3.360 -26.951 1.00 57.25 113 GLU A N 1
ATOM 901 C CA . GLU A 1 113 ? 20.018 3.766 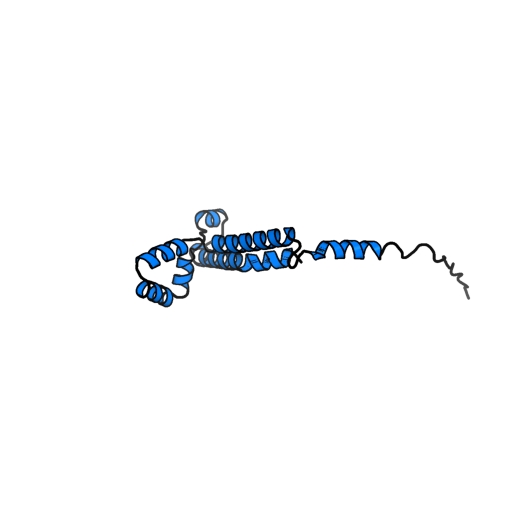-27.160 1.00 57.25 113 GLU A CA 1
ATOM 902 C C . GLU A 1 113 ? 20.351 4.025 -28.646 1.00 57.25 113 GLU A C 1
ATOM 904 O O . GLU A 1 113 ? 21.149 4.912 -28.953 1.00 57.25 113 GLU A O 1
ATOM 909 N N . ALA A 1 114 ? 19.663 3.357 -29.581 1.00 54.19 114 ALA A N 1
ATOM 910 C CA . ALA A 1 114 ? 19.845 3.563 -31.022 1.00 54.19 114 ALA A CA 1
ATOM 911 C C . ALA A 1 114 ? 19.335 4.939 -31.502 1.00 54.19 114 ALA A C 1
ATOM 913 O O . ALA A 1 114 ? 19.935 5.561 -32.379 1.00 54.19 114 ALA A O 1
ATOM 914 N N . ILE A 1 115 ? 18.272 5.462 -30.881 1.00 54.44 115 ILE A N 1
ATOM 915 C CA . ILE A 1 115 ? 17.653 6.744 -31.267 1.00 54.44 115 ILE A CA 1
ATOM 916 C C . ILE A 1 115 ? 18.556 7.939 -30.906 1.00 54.44 115 ILE A C 1
ATOM 918 O O . ILE A 1 115 ? 18.560 8.951 -31.611 1.00 54.44 115 ILE A O 1
ATOM 922 N N . TYR A 1 116 ? 19.353 7.835 -29.836 1.00 51.28 116 TYR A N 1
ATOM 923 C CA . TYR A 1 116 ? 20.285 8.900 -29.444 1.00 51.28 116 TYR A CA 1
ATOM 924 C C . TYR A 1 116 ? 21.526 8.968 -30.347 1.00 51.28 116 TYR A C 1
ATOM 926 O O . TYR A 1 116 ? 22.014 10.068 -30.607 1.00 51.28 116 TYR A O 1
ATOM 934 N N . MET A 1 117 ? 22.005 7.838 -30.884 1.00 50.06 117 MET A N 1
ATOM 935 C CA . MET A 1 117 ? 23.121 7.852 -31.840 1.00 50.06 117 MET A CA 1
ATOM 936 C C . MET A 1 117 ? 22.714 8.383 -33.221 1.00 50.06 117 MET A C 1
ATOM 938 O O . MET A 1 117 ? 23.485 9.120 -33.833 1.00 50.06 117 MET A O 1
ATOM 942 N N . GLU A 1 118 ? 21.499 8.092 -33.697 1.00 49.19 118 GLU A N 1
ATOM 943 C CA . GLU A 1 118 ? 21.049 8.574 -35.012 1.00 49.19 118 GLU A CA 1
ATOM 944 C C . GLU A 1 118 ? 20.763 10.088 -35.034 1.00 49.19 118 GLU A C 1
ATOM 946 O O . GLU A 1 118 ? 20.984 10.754 -36.045 1.00 49.19 118 GLU A O 1
ATOM 951 N N . LYS A 1 119 ? 20.317 10.672 -33.911 1.00 50.22 119 LYS A N 1
ATOM 952 C CA . LYS A 1 119 ? 20.135 12.131 -33.813 1.00 50.22 119 LYS A CA 1
ATOM 953 C C . LYS A 1 119 ? 21.454 12.901 -33.754 1.00 50.22 119 LYS A C 1
ATOM 955 O O . LYS A 1 119 ? 21.524 14.001 -34.284 1.00 50.22 119 LYS A O 1
ATOM 960 N N . SER A 1 120 ? 22.499 12.324 -33.162 1.00 48.59 120 SER A N 1
ATOM 961 C CA . SER A 1 120 ? 23.810 12.979 -33.060 1.00 48.59 120 SER A CA 1
ATOM 962 C C . SER A 1 120 ? 24.544 13.059 -34.409 1.00 48.59 120 SER A C 1
ATOM 964 O O . SER A 1 120 ? 25.301 13.995 -34.650 1.00 48.59 120 SER A O 1
ATOM 966 N N . SER A 1 121 ? 24.298 12.124 -35.336 1.00 52.09 121 SER A N 1
ATOM 967 C CA . SER A 1 121 ? 24.985 12.109 -36.637 1.00 52.09 121 SER A CA 1
ATOM 968 C C . SER A 1 121 ? 24.352 13.008 -37.706 1.00 52.09 121 SER A C 1
ATOM 970 O O . SER A 1 121 ? 25.035 13.368 -38.664 1.00 52.09 121 SER A O 1
ATOM 972 N N . LYS A 1 122 ? 23.080 13.408 -37.558 1.00 51.97 122 LYS A N 1
ATOM 973 C CA . LYS A 1 122 ? 22.373 14.235 -38.556 1.00 51.97 122 LYS A CA 1
ATOM 974 C C . LYS A 1 122 ? 22.608 15.745 -38.425 1.00 51.97 122 LYS A C 1
ATOM 976 O O . LYS A 1 122 ? 22.409 16.450 -39.409 1.00 51.97 122 LYS A O 1
ATOM 981 N N . ASP A 1 123 ? 23.103 16.232 -37.285 1.00 50.53 123 ASP A N 1
ATOM 982 C CA . ASP A 1 123 ? 23.247 17.679 -37.035 1.00 50.53 123 ASP A CA 1
ATOM 983 C C . ASP A 1 123 ? 24.678 18.231 -37.199 1.00 50.53 123 ASP A C 1
ATOM 985 O O . ASP A 1 123 ? 24.886 19.441 -37.116 1.00 50.53 123 ASP A O 1
ATOM 989 N N . VAL A 1 124 ? 25.678 17.395 -37.506 1.00 53.31 124 VAL A N 1
ATOM 990 C CA . VAL A 1 124 ? 27.080 17.856 -37.639 1.00 53.31 124 VAL A CA 1
ATOM 991 C C . VAL A 1 124 ? 27.445 18.282 -39.074 1.00 53.31 124 VAL A C 1
ATOM 993 O O . VAL A 1 124 ? 28.513 18.844 -39.302 1.00 53.31 124 VAL A O 1
ATOM 996 N N . SER A 1 125 ? 26.563 18.108 -40.066 1.00 52.88 125 SER A N 1
ATOM 997 C CA . SER A 1 125 ? 26.879 18.427 -41.471 1.00 52.88 125 SER A CA 1
ATOM 998 C C . SER A 1 125 ? 26.282 19.731 -42.023 1.00 52.88 125 SER A C 1
ATOM 1000 O O . SER A 1 125 ? 26.362 19.948 -43.230 1.00 52.88 125 SER A O 1
ATOM 1002 N N . PHE A 1 126 ? 25.719 20.635 -41.207 1.00 54.84 126 PHE A N 1
ATOM 1003 C CA . PHE A 1 126 ? 25.089 21.864 -41.727 1.00 54.84 126 PHE A CA 1
ATOM 1004 C C . PHE A 1 126 ? 25.687 23.175 -41.187 1.00 54.84 126 PHE A C 1
ATOM 1006 O O . PHE A 1 126 ? 25.097 23.837 -40.341 1.00 54.84 126 PHE A O 1
ATOM 1013 N N . ARG A 1 127 ? 26.848 23.562 -41.745 1.00 53.28 127 ARG A N 1
ATOM 1014 C CA . ARG A 1 127 ? 27.261 24.931 -42.166 1.00 53.28 127 ARG A CA 1
ATOM 1015 C C . ARG A 1 127 ? 28.780 25.117 -42.091 1.00 53.28 127 ARG A C 1
ATOM 1017 O O . ARG A 1 127 ? 29.301 25.903 -41.306 1.00 53.28 127 ARG A O 1
ATOM 1024 N N . ALA A 1 128 ? 29.485 24.475 -43.014 1.00 51.47 128 ALA A N 1
ATOM 1025 C CA . ALA A 1 128 ? 30.728 25.020 -43.541 1.00 51.47 128 ALA A CA 1
ATOM 1026 C C . ALA A 1 128 ? 30.407 25.661 -44.902 1.00 51.47 128 ALA A C 1
ATOM 1028 O O . ALA A 1 128 ? 30.118 24.962 -45.865 1.00 51.47 128 ALA A O 1
ATOM 1029 N N . GLY A 1 129 ? 30.418 26.996 -44.962 1.00 53.47 129 GLY A N 1
ATOM 1030 C CA . GLY A 1 129 ? 30.431 27.753 -46.219 1.00 53.47 129 GLY A CA 1
ATOM 1031 C C . GLY A 1 129 ? 29.079 28.252 -46.740 1.00 53.47 129 GLY A C 1
ATOM 1032 O O . GLY A 1 129 ? 28.433 27.608 -47.555 1.00 53.47 129 GLY A O 1
ATOM 1033 N N . SER A 1 130 ? 28.711 29.491 -46.404 1.00 47.84 130 SER A N 1
ATOM 1034 C CA . SER A 1 130 ? 28.037 30.351 -47.386 1.00 47.84 130 SER A CA 1
ATOM 1035 C C . SER A 1 130 ? 28.372 31.813 -47.121 1.00 47.84 130 SER A C 1
ATOM 1037 O O . SER A 1 130 ? 28.228 32.315 -46.009 1.00 47.84 130 SER A O 1
ATOM 1039 N N . GLN A 1 131 ? 28.861 32.454 -48.169 1.00 47.44 131 GLN A N 1
ATOM 1040 C CA . GLN A 1 131 ? 29.542 33.735 -48.220 1.00 47.44 131 GLN A CA 1
ATOM 1041 C C . GLN A 1 131 ? 28.781 34.916 -47.598 1.00 47.44 131 GLN A C 1
ATOM 1043 O O . GLN A 1 131 ? 27.595 35.134 -47.835 1.00 47.44 131 GLN A O 1
ATOM 1048 N N . SER A 1 132 ? 29.547 35.748 -46.892 1.00 47.31 132 SER A N 1
ATOM 1049 C CA . SER A 1 132 ? 29.231 37.137 -46.561 1.00 47.31 132 SER A CA 1
ATOM 1050 C C . SER A 1 132 ? 28.945 37.945 -47.836 1.00 47.31 132 SER A C 1
ATOM 1052 O O . SER A 1 132 ? 29.857 38.293 -48.587 1.00 47.31 132 SER A O 1
ATOM 1054 N N . LYS A 1 133 ? 27.670 38.264 -48.092 1.00 51.06 133 LYS A N 1
ATOM 1055 C CA . LYS A 1 133 ? 27.289 39.337 -49.021 1.00 51.06 133 LYS A CA 1
ATOM 1056 C C . LYS A 1 133 ? 27.312 40.662 -48.257 1.00 51.06 133 LYS A C 1
ATOM 1058 O O . LYS A 1 133 ? 26.387 40.971 -47.511 1.00 51.06 133 LYS A O 1
ATOM 1063 N N . LYS A 1 134 ? 28.368 41.456 -48.462 1.00 54.09 134 LYS A N 1
ATOM 1064 C CA . LYS A 1 134 ? 28.426 42.869 -48.056 1.00 54.09 134 LYS A CA 1
ATOM 1065 C C . LYS A 1 134 ? 27.299 43.646 -48.753 1.00 54.09 134 LYS A C 1
ATOM 1067 O O . LYS A 1 134 ? 27.329 43.822 -49.968 1.00 54.09 134 LYS A O 1
ATOM 1072 N N . MET A 1 135 ? 26.326 44.127 -47.984 1.00 52.25 135 MET A N 1
ATOM 1073 C CA . MET A 1 135 ? 25.331 45.108 -48.430 1.00 52.25 135 MET A CA 1
ATOM 1074 C C . MET A 1 135 ? 26.007 46.483 -48.557 1.00 52.25 135 MET A C 1
ATOM 1076 O O . MET A 1 135 ? 26.464 47.040 -47.561 1.00 52.25 135 MET A O 1
ATOM 1080 N N . GLN A 1 136 ? 26.085 47.036 -49.770 1.00 54.75 136 GLN A N 1
ATOM 1081 C CA . GLN A 1 136 ? 26.447 48.440 -49.986 1.00 54.75 136 GLN A CA 1
ATOM 1082 C C . GLN A 1 136 ? 25.183 49.307 -49.913 1.00 54.75 136 GLN A C 1
ATOM 1084 O O . GLN A 1 136 ? 24.279 49.165 -50.734 1.00 54.75 136 GLN A O 1
ATOM 1089 N N . TYR A 1 137 ? 25.126 50.213 -48.937 1.00 49.12 137 TYR A N 1
ATOM 1090 C CA . TYR A 1 137 ? 24.098 51.252 -48.844 1.00 49.12 137 TYR A CA 1
ATOM 1091 C C . TYR A 1 137 ? 24.390 52.363 -49.866 1.00 49.12 137 TYR A C 1
ATOM 1093 O O . TYR A 1 137 ? 25.438 53.003 -49.796 1.00 49.12 137 TYR A O 1
ATOM 1101 N N . LYS A 1 138 ? 23.456 52.636 -50.786 1.00 54.16 138 LYS A N 1
ATOM 1102 C CA . LYS A 1 138 ? 23.425 53.889 -51.562 1.00 54.16 138 LYS A CA 1
ATOM 1103 C C . LYS A 1 138 ? 22.491 54.877 -50.857 1.00 54.16 138 LYS A C 1
ATOM 1105 O O . LYS A 1 138 ? 21.305 54.589 -50.719 1.00 54.16 138 LYS A O 1
ATOM 1110 N N . ARG A 1 139 ? 23.017 56.025 -50.412 1.00 45.53 139 ARG A N 1
ATOM 1111 C CA . ARG A 1 139 ? 22.203 57.188 -50.012 1.00 45.53 139 ARG A CA 1
ATOM 1112 C C . ARG A 1 139 ? 21.676 57.879 -51.277 1.00 45.53 139 ARG A C 1
ATOM 1114 O O . ARG A 1 139 ? 22.438 58.030 -52.231 1.00 45.53 139 ARG A O 1
ATOM 1121 N N . LYS A 1 140 ? 20.391 58.238 -51.278 1.00 57.22 140 LYS A N 1
ATOM 1122 C CA . LYS A 1 140 ? 19.833 59.274 -52.156 1.00 57.22 140 LYS A CA 1
ATOM 1123 C C . LYS A 1 140 ? 19.961 60.619 -51.459 1.00 57.22 140 LYS A C 1
ATOM 1125 O O . LYS A 1 140 ? 19.884 60.608 -50.209 1.00 57.22 140 LYS A O 1
#

Secondary structure (DSSP, 8-state):
-HHHHHHHHHHHHHHHHHHHHHHHIIIIISSS---HHHHHHH--PPBHHHHHHHH-HHHHHHHHHHS-HHHHHHHHHHHTSBHHHHHHHHHHHHHHHHHHHHHTT-STTTTHHHHHHHHHHHSTTS-S-------PPPP-

Radius of gyration: 28.72 Å; Cα contacts (8 Å, |Δi|>4): 78; chains: 1; bounding box: 51×81×69 Å

Foldseek 3Di:
DPVVLLVVLLVQLVVQVVVLVVVLCVPAVVVNDDDPVSCVPPRDFAFQLRVCCVPPVPVVVVCCVPDDPVVVVVVVVNRRHGSNVVSVVSSVVVVVVVVVCCVVCHDDCNCPVVVVVVVVVPPPPPDDDDDDDDDDDDDD

Mean predicted aligned error: 11.8 Å

Solvent-accessible surface area (backbone atoms only — not comparable to full-atom values): 8274 Å² total; per-residue (Å²): 123,67,68,62,54,54,52,62,41,37,44,56,19,53,52,38,47,51,52,33,50,51,51,45,39,61,76,57,39,63,90,44,78,90,45,73,67,54,48,72,71,68,60,60,80,48,25,43,44,56,55,45,48,73,76,38,46,66,60,48,50,54,49,59,75,72,41,57,70,74,60,41,55,56,50,53,59,60,25,62,43,36,34,38,57,53,18,46,50,52,28,49,52,54,52,52,50,52,53,54,33,41,76,71,66,35,68,100,68,53,62,61,70,61,57,58,56,59,59,62,66,70,68,76,80,81,82,86,85,80,82,88,77,83,81,80,87,79,85,131

Sequence (140 aa):
MRASVIFLLLIPAFIALGHDFYLFYNEHLNPGVFSIDLLKKEFKFSALGFIWTTYDEASYKSVVESTAPETWATIDSLLTIKAFYAGLAFAGIFTAFFLILKLFGKGPFVNEEAIYMEKSSKDVSFRAGSQSKKMQYKRK

pLDDT: mean 83.27, std 17.47, range [45.53, 98.0]